Protein AF-A0A2E4QV30-F1 (afdb_monomer_lite)

Sequence (176 aa):
MRFKLFCLMAATTWQLAACATEPQTRIAPGEAEPDVATPAIVSEPSFDEVFNLVIETERHSVMIGNAMHGVSVNMMDDRLDDGAEIYRVDHALRSGVRDLIALRDALCIQRIEPDTTCHSIQIPAWVMSPPDVEGTSFAEYQARSEWLSEIMQPYISAGCDVGRNATGEEMFCAVE

Radius of gyration: 29.6 Å; chains: 1; bounding box: 90×53×68 Å

Secondary structure (DSSP, 8-state):
-------------------------------------PPP--PPPPHHHHHHHHHHHHHHHHHHHHHHHHHHHHHHHSTT-HHHHHHHHHHHHHHHHHHHHHHHHHHHHTTSSHHHHTSPP---HHHHSPP-TTT--HHHHHHHHHHHHHHHHHHHHHHHHHHHHHH--TTTT---

pLDDT: mean 81.1, std 18.64, range [38.5, 98.0]

Structure (mmCIF, N/CA/C/O backbone):
data_AF-A0A2E4QV30-F1
#
_entry.id   AF-A0A2E4QV30-F1
#
loop_
_atom_site.group_PDB
_atom_site.id
_atom_site.type_symbol
_atom_site.label_atom_id
_atom_site.label_alt_id
_atom_site.label_comp_id
_atom_site.label_asym_id
_atom_site.label_entity_id
_atom_site.label_seq_id
_atom_site.pdbx_PDB_ins_code
_atom_site.Cartn_x
_atom_site.Cartn_y
_atom_site.Cartn_z
_atom_site.occupancy
_atom_site.B_iso_or_equiv
_atom_site.auth_seq_id
_atom_site.auth_comp_id
_atom_site.auth_asym_id
_atom_site.auth_atom_id
_atom_site.pdbx_PDB_model_num
ATOM 1 N N . MET A 1 1 ? 66.116 -13.465 -28.413 1.00 38.69 1 MET A N 1
ATOM 2 C CA . MET A 1 1 ? 67.033 -12.712 -27.523 1.00 38.69 1 MET A CA 1
ATOM 3 C C . MET A 1 1 ? 66.285 -12.435 -26.219 1.00 38.69 1 MET A C 1
ATOM 5 O O . MET A 1 1 ? 65.235 -11.825 -26.285 1.00 38.69 1 MET A O 1
ATOM 9 N N . ARG A 1 2 ? 66.594 -13.204 -25.160 1.00 38.50 2 ARG A N 1
ATOM 10 C CA . ARG A 1 2 ? 67.230 -12.778 -23.881 1.00 38.50 2 ARG A CA 1
ATOM 11 C C . ARG A 1 2 ? 66.286 -11.956 -22.968 1.00 38.50 2 ARG A C 1
ATOM 13 O O . ARG A 1 2 ? 66.030 -10.807 -23.277 1.00 38.50 2 ARG A O 1
ATOM 20 N N . PHE A 1 3 ? 65.621 -12.605 -21.991 1.00 40.69 3 PHE A N 1
ATOM 21 C CA . PHE A 1 3 ? 65.970 -12.710 -20.539 1.00 40.69 3 PHE A CA 1
ATOM 22 C C . PHE A 1 3 ? 65.879 -11.346 -19.814 1.00 40.69 3 PHE A C 1
ATOM 24 O O . PHE A 1 3 ? 66.541 -10.416 -20.251 1.00 40.69 3 PHE A O 1
ATOM 31 N N . LYS A 1 4 ? 65.129 -11.121 -18.719 1.00 48.19 4 LYS A N 1
ATOM 32 C CA . LYS A 1 4 ? 65.060 -11.772 -17.380 1.00 48.19 4 LYS A CA 1
ATOM 33 C C . LYS A 1 4 ? 63.747 -11.301 -16.696 1.00 48.19 4 LYS A C 1
ATOM 35 O O . LYS A 1 4 ? 63.378 -10.154 -16.902 1.00 48.19 4 LYS A O 1
ATOM 40 N N . LEU A 1 5 ? 62.914 -12.099 -16.020 1.00 47.25 5 LEU A N 1
ATOM 41 C CA . LEU A 1 5 ? 63.049 -12.777 -14.715 1.00 47.25 5 LEU A CA 1
ATOM 42 C C . LEU A 1 5 ? 63.613 -11.903 -13.573 1.00 47.25 5 LEU A C 1
ATOM 44 O O . LEU A 1 5 ? 64.826 -11.769 -13.455 1.00 47.25 5 LEU A O 1
ATOM 48 N N . PHE A 1 6 ? 62.742 -11.405 -12.690 1.00 50.50 6 PHE A N 1
ATOM 49 C CA . PHE A 1 6 ? 63.077 -11.175 -11.280 1.00 50.50 6 PHE A CA 1
ATOM 50 C C . PHE A 1 6 ? 61.864 -11.484 -10.393 1.00 50.50 6 PHE A C 1
ATOM 52 O O . PHE A 1 6 ? 60.868 -10.766 -10.393 1.00 50.50 6 PHE A O 1
ATOM 59 N N . CYS A 1 7 ? 61.980 -12.591 -9.658 1.00 45.56 7 CYS A N 1
ATOM 60 C CA . CYS A 1 7 ? 61.249 -12.857 -8.428 1.00 45.56 7 CYS A CA 1
ATOM 61 C C . CYS A 1 7 ? 61.617 -11.813 -7.373 1.00 45.56 7 CYS A C 1
ATOM 63 O O . CYS A 1 7 ? 62.804 -11.569 -7.164 1.00 45.56 7 CYS A O 1
ATOM 65 N N . LEU A 1 8 ? 60.640 -11.352 -6.597 1.00 50.75 8 LEU A N 1
ATOM 66 C CA . LEU A 1 8 ? 60.851 -11.154 -5.167 1.00 50.75 8 LEU A CA 1
ATOM 67 C C . LEU A 1 8 ? 59.547 -11.444 -4.422 1.00 50.75 8 LEU A C 1
ATOM 69 O O . LEU A 1 8 ? 58.554 -10.737 -4.560 1.00 50.75 8 LEU A O 1
ATOM 73 N N . MET A 1 9 ? 59.575 -12.545 -3.672 1.00 47.00 9 MET A N 1
ATOM 74 C CA . MET A 1 9 ? 58.618 -12.849 -2.619 1.00 47.00 9 MET A CA 1
ATOM 75 C C . MET A 1 9 ? 58.853 -11.893 -1.448 1.00 47.00 9 MET A C 1
ATOM 77 O O . MET A 1 9 ? 59.995 -11.704 -1.033 1.00 47.00 9 MET A O 1
ATOM 81 N N . ALA A 1 10 ? 57.777 -11.394 -0.852 1.00 54.53 10 ALA A N 1
ATOM 82 C CA . ALA A 1 10 ? 57.765 -11.006 0.550 1.00 54.53 10 ALA A CA 1
ATOM 83 C C . ALA A 1 10 ? 56.445 -11.492 1.151 1.00 54.53 10 ALA A C 1
ATOM 85 O O . ALA A 1 10 ? 55.373 -10.965 0.869 1.00 54.53 10 ALA A O 1
ATOM 86 N N . ALA A 1 11 ? 56.555 -12.578 1.911 1.00 53.94 11 ALA A N 1
ATOM 87 C CA . ALA A 1 11 ? 55.514 -13.106 2.765 1.00 53.94 11 ALA A CA 1
ATOM 88 C C . ALA A 1 11 ? 55.458 -12.280 4.055 1.00 53.94 11 ALA A C 1
ATOM 90 O O . ALA A 1 11 ? 56.488 -12.090 4.698 1.00 53.94 11 ALA A O 1
ATOM 91 N N . THR A 1 12 ? 54.262 -11.870 4.471 1.00 54.00 12 THR A N 1
ATOM 92 C CA . THR A 1 12 ? 54.006 -11.374 5.830 1.00 54.00 12 THR A CA 1
ATOM 93 C C . THR A 1 12 ? 52.648 -11.875 6.316 1.00 54.00 12 THR A C 1
ATOM 95 O O . THR A 1 12 ? 51.601 -11.268 6.126 1.00 54.00 12 THR A O 1
ATOM 98 N N . THR A 1 13 ? 52.716 -13.089 6.861 1.00 57.91 13 THR A N 1
ATOM 99 C CA . THR A 1 13 ? 52.066 -13.589 8.083 1.00 57.91 13 THR A CA 1
ATOM 100 C C . THR A 1 13 ? 50.795 -12.895 8.582 1.00 57.91 13 THR A C 1
ATOM 102 O O . THR A 1 13 ? 50.833 -11.806 9.151 1.00 57.91 13 THR A O 1
ATOM 105 N N . TRP A 1 14 ? 49.700 -13.651 8.506 1.00 49.31 14 TRP A N 1
ATOM 106 C CA . TRP A 1 14 ? 48.526 -13.543 9.365 1.00 49.31 14 TRP A CA 1
ATOM 107 C C . TRP A 1 14 ? 48.916 -13.690 10.842 1.00 49.31 14 TRP A C 1
ATOM 109 O O . TRP A 1 14 ? 49.584 -14.654 11.215 1.00 49.31 14 TRP A O 1
ATOM 119 N N . GLN A 1 15 ? 48.446 -12.779 11.689 1.00 56.59 15 GLN A N 1
ATOM 120 C CA . GLN A 1 15 ? 48.424 -12.956 13.140 1.00 56.59 15 GLN A CA 1
ATOM 121 C C . GLN A 1 15 ? 46.965 -12.958 13.593 1.00 56.59 15 GLN A C 1
ATOM 123 O O . GLN A 1 15 ? 46.380 -11.926 13.906 1.00 56.59 15 GLN A O 1
ATOM 128 N N . LEU A 1 16 ? 46.375 -14.155 13.592 1.00 57.19 16 LEU A N 1
ATOM 129 C CA . LEU A 1 16 ? 45.178 -14.458 14.367 1.00 57.19 16 LEU A CA 1
ATOM 130 C C . LEU A 1 16 ? 45.599 -14.512 15.838 1.00 57.19 16 LEU A C 1
ATOM 132 O O . LEU A 1 16 ? 46.215 -15.478 16.284 1.00 57.19 16 LEU A O 1
ATOM 136 N N . ALA A 1 17 ? 45.290 -13.457 16.586 1.00 52.62 17 ALA A N 1
ATOM 137 C CA . ALA A 1 17 ? 45.348 -13.471 18.039 1.00 52.62 17 ALA A CA 1
ATOM 138 C C . ALA A 1 17 ? 44.160 -14.289 18.577 1.00 52.62 17 ALA A C 1
ATOM 140 O O . ALA A 1 17 ? 43.120 -13.740 18.925 1.00 52.62 17 ALA A O 1
ATOM 141 N N . ALA A 1 18 ? 44.308 -15.614 18.611 1.00 45.88 18 ALA A N 1
ATOM 142 C CA . ALA A 1 18 ? 43.445 -16.505 19.377 1.00 45.88 18 ALA A CA 1
ATOM 143 C C . ALA A 1 18 ? 44.175 -16.890 20.672 1.00 45.88 18 ALA A C 1
ATOM 145 O O . ALA A 1 18 ? 44.959 -17.835 20.704 1.00 45.88 18 ALA A O 1
ATOM 146 N N . CYS A 1 19 ? 43.923 -16.130 21.736 1.00 47.03 19 CYS A N 1
ATOM 147 C CA . CYS A 1 19 ? 44.274 -16.487 23.106 1.00 47.03 19 CYS A CA 1
ATOM 148 C C . CYS A 1 19 ? 42.988 -16.517 23.927 1.00 47.03 19 CYS A C 1
ATOM 150 O O . CYS A 1 19 ? 42.465 -15.459 24.253 1.00 47.03 19 CYS A O 1
ATOM 152 N N . ALA A 1 20 ? 42.506 -17.719 24.240 1.00 47.53 20 ALA A N 1
ATOM 153 C CA . ALA A 1 20 ? 41.929 -18.079 25.537 1.00 47.53 20 ALA A CA 1
ATOM 154 C C . ALA A 1 20 ? 41.465 -19.542 25.472 1.00 47.53 20 ALA A C 1
ATOM 156 O O . ALA A 1 20 ? 40.315 -19.839 25.163 1.00 47.53 20 ALA A O 1
ATOM 157 N N . THR A 1 21 ? 42.384 -20.468 25.744 1.00 47.91 21 THR A N 1
ATOM 158 C CA . THR A 1 21 ? 42.026 -21.840 26.115 1.00 47.91 21 THR A CA 1
ATOM 159 C C . THR A 1 21 ? 42.021 -21.888 27.636 1.00 47.91 21 THR A C 1
ATOM 161 O O . THR A 1 21 ? 43.073 -22.005 28.262 1.00 47.91 21 THR A O 1
ATOM 164 N N . GLU A 1 22 ? 40.846 -21.724 28.234 1.00 55.88 22 GLU A N 1
ATOM 165 C CA . GLU A 1 22 ? 40.645 -21.912 29.671 1.00 55.88 22 GLU A CA 1
ATOM 166 C C . GLU A 1 22 ? 40.478 -23.417 29.968 1.00 55.88 22 GLU A C 1
ATOM 168 O O . GLU A 1 22 ? 39.867 -24.135 29.166 1.00 55.88 22 GLU A O 1
ATOM 173 N N . PRO A 1 23 ? 41.054 -23.953 31.061 1.00 50.81 23 PRO A N 1
ATOM 174 C CA . PRO A 1 23 ? 41.076 -25.387 31.297 1.00 50.81 23 PRO A CA 1
ATOM 175 C C . PRO A 1 23 ? 39.711 -25.886 31.773 1.00 50.81 23 PRO A C 1
ATOM 177 O O . PRO A 1 23 ? 39.158 -25.405 32.762 1.00 50.81 23 PRO A O 1
ATOM 180 N N . GLN A 1 24 ? 39.198 -26.908 31.083 1.00 46.41 24 GLN A N 1
ATOM 181 C CA . GLN A 1 24 ? 37.992 -27.626 31.477 1.00 46.41 24 GLN A CA 1
ATOM 182 C C . GLN A 1 24 ? 38.149 -28.201 32.886 1.00 46.41 24 GLN A C 1
ATOM 184 O O . GLN A 1 24 ? 38.933 -29.122 33.132 1.00 46.41 24 GLN A O 1
ATOM 189 N N . THR A 1 25 ? 37.355 -27.669 33.810 1.00 49.78 25 THR A N 1
ATOM 190 C CA . THR A 1 25 ? 37.145 -28.292 35.110 1.00 49.78 25 THR A CA 1
ATOM 191 C C . THR A 1 25 ? 36.281 -29.531 34.897 1.00 49.78 25 THR A C 1
ATOM 193 O O . THR A 1 25 ? 35.163 -29.465 34.393 1.00 49.78 25 THR A O 1
ATOM 196 N N . ARG A 1 26 ? 36.851 -30.681 35.245 1.00 42.38 26 ARG A N 1
ATOM 197 C CA . ARG A 1 26 ? 36.243 -32.012 35.236 1.00 42.38 26 ARG A CA 1
ATOM 198 C C . ARG A 1 26 ? 34.945 -32.010 36.059 1.00 42.38 26 ARG A C 1
ATOM 200 O O . ARG A 1 26 ? 35.005 -31.939 37.283 1.00 42.38 26 ARG A O 1
ATOM 207 N N . ILE A 1 27 ? 33.792 -32.112 35.398 1.00 50.50 27 ILE A N 1
ATOM 208 C CA . ILE A 1 27 ? 32.493 -32.336 36.050 1.00 50.50 27 ILE A CA 1
ATOM 209 C C . ILE A 1 27 ? 32.478 -33.774 36.588 1.00 50.50 27 ILE A C 1
ATOM 211 O O . ILE A 1 27 ? 32.610 -34.733 35.827 1.00 50.50 27 ILE A O 1
ATOM 215 N N . ALA A 1 28 ? 32.368 -33.923 37.908 1.00 47.88 28 AL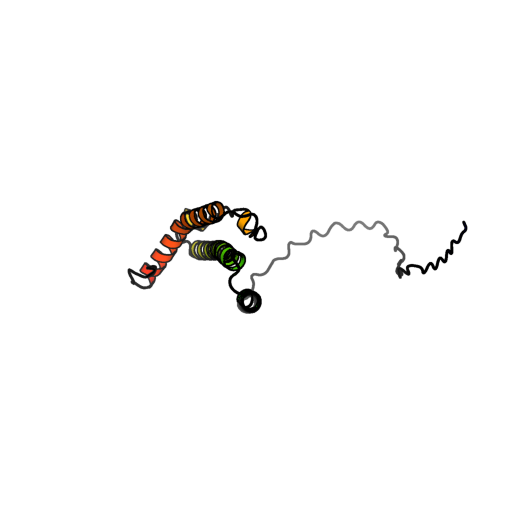A A N 1
ATOM 216 C CA . ALA A 1 28 ? 31.991 -35.187 38.534 1.00 47.88 28 ALA A CA 1
ATOM 217 C C . ALA A 1 28 ? 30.485 -35.433 38.308 1.00 47.88 28 ALA A C 1
ATOM 219 O O . ALA A 1 28 ? 29.724 -34.464 38.301 1.00 47.88 28 ALA A O 1
ATOM 220 N N . PRO A 1 29 ? 30.033 -36.688 38.131 1.00 49.38 29 PRO A N 1
ATOM 221 C CA . PRO A 1 29 ? 28.629 -36.991 37.896 1.00 49.38 29 PRO A CA 1
ATOM 222 C C . PRO A 1 29 ? 27.855 -36.822 39.206 1.00 49.38 29 PRO A C 1
ATOM 224 O O . PRO A 1 29 ? 27.830 -37.709 40.055 1.00 49.38 29 PRO A O 1
ATOM 227 N N . GLY A 1 30 ? 27.277 -35.639 39.380 1.00 47.25 30 GLY A N 1
ATOM 228 C CA . GLY A 1 30 ? 26.194 -35.374 40.311 1.00 47.25 30 GLY A CA 1
ATOM 229 C C . GLY A 1 30 ? 24.942 -35.137 39.486 1.00 47.25 30 GLY A C 1
ATOM 230 O O . GLY A 1 30 ? 24.851 -34.145 38.770 1.00 47.25 30 GLY A O 1
ATOM 231 N N . GLU A 1 31 ? 24.033 -36.096 39.542 1.00 57.22 31 GLU A N 1
ATOM 232 C CA . GLU A 1 31 ? 22.688 -36.061 38.981 1.00 57.22 31 GLU A CA 1
ATOM 233 C C . GLU A 1 31 ? 21.963 -34.796 39.471 1.00 57.22 31 GLU A C 1
ATOM 235 O O . GLU A 1 31 ? 21.571 -34.700 40.632 1.00 57.22 31 GLU A O 1
ATOM 240 N N . ALA A 1 32 ? 21.841 -33.798 38.600 1.00 55.03 32 ALA A N 1
ATOM 241 C CA . ALA A 1 32 ? 20.873 -32.725 38.747 1.00 55.03 32 ALA A CA 1
ATOM 242 C C . ALA A 1 32 ? 19.874 -32.903 37.605 1.00 55.03 32 ALA A C 1
ATOM 244 O O . ALA A 1 32 ? 20.227 -32.763 36.431 1.00 55.03 32 ALA A O 1
ATOM 245 N N . GLU A 1 33 ? 18.656 -33.301 37.969 1.00 58.19 33 GLU A N 1
ATOM 246 C CA . GLU A 1 33 ? 17.486 -33.282 37.096 1.00 58.19 33 GLU A CA 1
ATOM 247 C C . GLU A 1 33 ? 17.415 -31.946 36.339 1.00 58.19 33 GLU A C 1
ATOM 249 O O . GLU A 1 33 ? 17.750 -30.903 36.911 1.00 58.19 33 GLU A O 1
ATOM 254 N N . PRO A 1 34 ? 16.984 -31.945 35.066 1.00 52.06 34 PRO A N 1
ATOM 255 C CA . PRO A 1 34 ? 16.711 -30.703 34.370 1.00 52.06 34 PRO A CA 1
ATOM 256 C C . PRO A 1 34 ? 15.577 -29.999 35.114 1.00 52.06 34 PRO A C 1
ATOM 258 O O . PRO A 1 34 ? 14.432 -30.444 35.068 1.00 52.06 34 PRO A O 1
ATOM 261 N N . ASP A 1 35 ? 15.911 -28.912 35.811 1.00 57.44 35 ASP A N 1
ATOM 262 C CA . ASP A 1 35 ? 14.926 -27.964 36.307 1.00 57.44 35 ASP A CA 1
ATOM 263 C C . ASP A 1 35 ? 14.115 -27.513 35.092 1.00 57.44 35 ASP A C 1
ATOM 265 O O . ASP A 1 35 ? 14.627 -26.865 34.171 1.00 57.44 35 ASP A O 1
ATOM 269 N N . VAL A 1 36 ? 12.874 -27.992 35.025 1.00 59.34 36 VAL A N 1
ATOM 270 C CA . VAL A 1 36 ? 11.916 -27.614 33.999 1.00 59.34 36 VAL A CA 1
ATOM 271 C C . VAL A 1 36 ? 11.687 -26.130 34.213 1.00 59.34 36 VAL A C 1
ATOM 273 O O . VAL A 1 36 ? 10.914 -25.740 35.085 1.00 59.34 36 VAL A O 1
ATOM 276 N N . ALA A 1 37 ? 12.401 -25.313 33.435 1.00 62.31 37 ALA A N 1
ATOM 277 C CA . ALA A 1 37 ? 12.229 -23.874 33.407 1.00 62.31 37 ALA A CA 1
ATOM 278 C C . ALA A 1 37 ? 10.728 -23.594 33.317 1.00 62.31 37 ALA A C 1
ATOM 280 O O . ALA A 1 37 ? 10.077 -23.900 32.314 1.00 62.31 37 ALA A O 1
ATOM 281 N N . THR A 1 38 ? 10.174 -23.083 34.416 1.00 60.03 38 THR A N 1
ATOM 282 C CA . THR A 1 38 ? 8.781 -22.653 34.470 1.00 60.03 38 THR A CA 1
ATOM 283 C C . THR A 1 38 ? 8.598 -21.676 33.310 1.00 60.03 38 THR A C 1
ATOM 285 O O . THR A 1 38 ? 9.424 -20.765 33.190 1.00 60.03 38 THR A O 1
ATOM 288 N N . PRO A 1 39 ? 7.606 -21.861 32.416 1.00 58.25 39 PRO A N 1
ATOM 289 C CA . PRO A 1 39 ? 7.402 -20.926 31.321 1.00 58.25 39 PRO A CA 1
ATOM 290 C C . PRO A 1 39 ? 7.281 -19.533 31.929 1.00 58.25 39 PRO A C 1
ATOM 292 O O . PRO A 1 39 ? 6.452 -19.317 32.816 1.00 58.25 39 PRO A O 1
ATOM 295 N N . ALA A 1 40 ? 8.171 -18.626 31.518 1.00 63.19 40 ALA A N 1
ATOM 296 C CA . ALA A 1 40 ? 8.151 -17.256 31.992 1.00 63.19 40 ALA A CA 1
ATOM 297 C C . ALA A 1 40 ? 6.736 -16.721 31.768 1.00 63.19 40 ALA A C 1
ATOM 299 O O . ALA A 1 40 ? 6.249 -16.694 30.636 1.00 63.19 40 ALA A O 1
ATOM 300 N N . ILE A 1 41 ? 6.060 -16.364 32.858 1.00 60.69 41 ILE A N 1
ATOM 301 C CA . ILE A 1 41 ? 4.787 -15.662 32.783 1.00 60.69 41 ILE A CA 1
ATOM 302 C C . ILE A 1 41 ? 5.131 -14.318 32.147 1.00 60.69 41 ILE A C 1
ATOM 304 O O . ILE A 1 41 ? 5.705 -13.450 32.803 1.00 60.69 41 ILE A O 1
ATOM 308 N N . VAL A 1 42 ? 4.863 -14.178 30.850 1.00 71.44 42 VAL A N 1
ATOM 309 C CA . VAL A 1 42 ? 4.964 -12.891 30.166 1.00 71.44 42 VAL A CA 1
ATOM 310 C C . VAL A 1 42 ? 3.833 -12.043 30.735 1.00 71.44 42 VAL A C 1
ATOM 312 O O . VAL A 1 42 ? 2.664 -12.301 30.458 1.00 71.44 42 VAL A O 1
ATOM 315 N N . SER A 1 43 ? 4.172 -11.104 31.616 1.00 80.38 43 SER A N 1
ATOM 316 C CA . SER A 1 43 ? 3.220 -10.122 32.128 1.00 80.38 43 SER A CA 1
ATOM 317 C C . SER A 1 43 ? 2.671 -9.299 30.966 1.00 80.38 43 SER A C 1
ATOM 319 O O . SER A 1 43 ? 3.429 -8.928 30.068 1.00 80.38 43 SER A O 1
ATOM 321 N N . GLU A 1 44 ? 1.368 -9.007 30.984 1.00 85.75 44 GLU A N 1
ATOM 322 C CA . GLU A 1 44 ? 0.793 -8.062 30.026 1.00 85.75 44 GLU A CA 1
ATOM 323 C C . GLU A 1 44 ? 1.517 -6.710 30.136 1.00 85.75 44 GLU A C 1
ATOM 325 O O . GLU A 1 44 ? 1.812 -6.271 31.255 1.00 85.75 44 GLU A O 1
ATOM 330 N N . PRO A 1 45 ? 1.837 -6.062 29.002 1.00 87.69 45 PRO A N 1
ATOM 331 C CA . PRO A 1 45 ? 2.543 -4.793 29.019 1.00 87.69 45 PRO A CA 1
ATOM 332 C C . PRO A 1 45 ? 1.665 -3.707 29.644 1.00 87.69 45 PRO A C 1
ATOM 334 O O . PRO A 1 45 ? 0.457 -3.634 29.409 1.00 87.69 45 PRO A O 1
ATOM 337 N N . SER A 1 46 ? 2.284 -2.833 30.428 1.00 93.00 46 SER A N 1
ATOM 338 C CA . SER A 1 46 ? 1.632 -1.644 30.966 1.00 93.00 46 SER A CA 1
ATOM 339 C C . SER A 1 46 ? 1.299 -0.636 29.862 1.00 93.00 46 SER A C 1
ATOM 341 O O . SER A 1 46 ? 1.895 -0.630 28.783 1.00 93.00 46 SER A O 1
ATOM 343 N N . PHE A 1 47 ? 0.357 0.268 30.148 1.00 92.81 47 PHE A N 1
ATOM 344 C CA . PHE A 1 47 ? 0.006 1.354 29.228 1.00 92.81 47 PHE A CA 1
ATOM 345 C C . PHE A 1 47 ? 1.229 2.196 28.837 1.00 92.81 47 PHE A C 1
ATOM 347 O O . PHE A 1 47 ? 1.415 2.476 27.656 1.00 92.81 47 PHE A O 1
ATOM 354 N N . ASP A 1 48 ? 2.082 2.546 29.804 1.00 94.00 48 ASP A N 1
ATOM 355 C CA . ASP A 1 48 ? 3.275 3.361 29.557 1.00 94.00 48 ASP A CA 1
ATOM 356 C C . ASP A 1 48 ? 4.271 2.643 28.632 1.00 94.00 48 ASP A C 1
ATOM 358 O O . ASP A 1 48 ? 4.871 3.271 27.760 1.00 94.00 48 ASP A O 1
ATOM 362 N N . GLU A 1 49 ? 4.425 1.321 28.765 1.00 93.44 49 GLU A N 1
ATOM 363 C CA . GLU A 1 49 ? 5.267 0.519 27.867 1.00 93.44 49 GLU A CA 1
ATOM 364 C C . GLU A 1 49 ? 4.720 0.505 26.437 1.00 93.44 49 GLU A C 1
ATOM 366 O O . GLU A 1 49 ? 5.479 0.720 25.490 1.00 93.44 49 GLU A O 1
ATOM 371 N N . VAL A 1 50 ? 3.406 0.314 26.270 1.00 93.31 50 VAL A N 1
ATOM 372 C CA . VAL A 1 50 ? 2.756 0.357 24.950 1.00 93.31 50 VAL A CA 1
ATOM 373 C C . VAL A 1 50 ? 2.872 1.752 24.332 1.00 93.31 50 VAL A C 1
ATOM 375 O O . VAL A 1 50 ? 3.253 1.876 23.170 1.00 93.31 50 VAL A O 1
ATOM 378 N N . PHE A 1 51 ? 2.595 2.805 25.101 1.00 92.94 51 PHE A N 1
ATOM 379 C CA . PHE A 1 51 ? 2.662 4.192 24.640 1.00 92.94 51 PHE A CA 1
ATOM 380 C C . PHE A 1 51 ? 4.074 4.574 24.178 1.00 92.94 51 PHE A C 1
ATOM 382 O O . PHE A 1 51 ? 4.246 5.120 23.087 1.00 92.94 51 PHE A O 1
ATOM 389 N N . ASN A 1 52 ? 5.098 4.223 24.961 1.00 94.12 52 ASN A N 1
ATOM 390 C CA . ASN A 1 52 ? 6.490 4.464 24.585 1.00 94.12 52 ASN A CA 1
ATOM 391 C C . ASN A 1 52 ? 6.880 3.693 23.316 1.00 94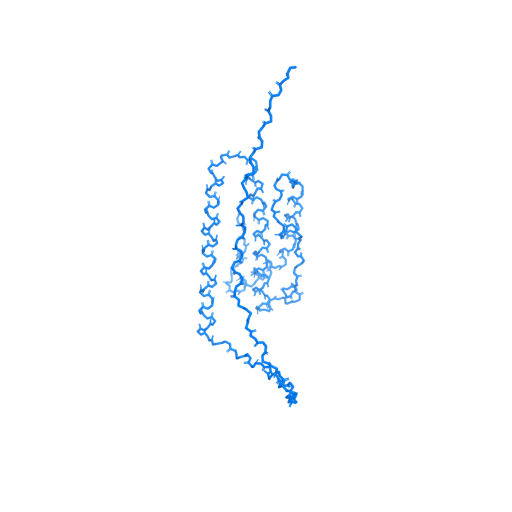.12 52 AS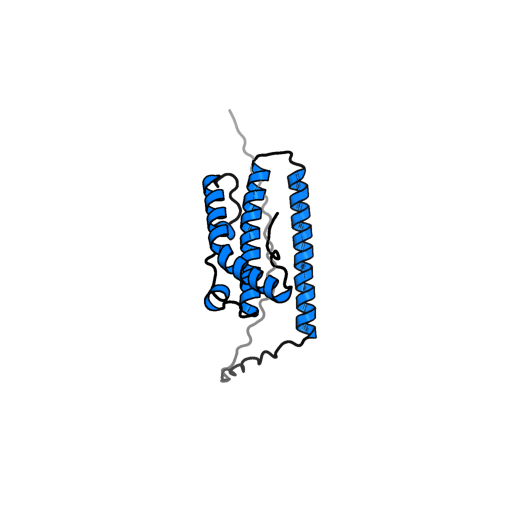N A C 1
ATOM 393 O O . ASN A 1 52 ? 7.551 4.245 22.445 1.00 94.12 52 ASN A O 1
ATOM 397 N N . LEU A 1 53 ? 6.439 2.438 23.176 1.00 94.00 53 LEU A N 1
ATOM 398 C CA . LEU A 1 53 ? 6.712 1.638 21.982 1.00 94.00 53 LEU A CA 1
ATOM 399 C C . LEU A 1 53 ? 6.046 2.217 20.725 1.00 94.00 53 LEU A C 1
ATOM 401 O O . LEU A 1 53 ? 6.662 2.207 19.656 1.00 94.00 53 LEU A O 1
ATOM 405 N N . VAL A 1 54 ? 4.822 2.743 20.839 1.00 92.94 54 VAL A N 1
ATOM 406 C CA . VAL A 1 54 ? 4.141 3.434 19.731 1.00 92.94 54 VAL A CA 1
ATOM 407 C C . VAL A 1 54 ? 4.965 4.635 19.274 1.00 92.94 54 VAL A C 1
ATOM 409 O O . VAL A 1 54 ? 5.294 4.714 18.094 1.00 92.94 54 VAL A O 1
ATOM 412 N N . ILE A 1 55 ? 5.397 5.501 20.197 1.00 92.06 55 ILE A N 1
ATOM 413 C CA . ILE A 1 55 ? 6.230 6.672 19.869 1.00 92.06 55 ILE A CA 1
ATOM 414 C C . ILE A 1 55 ? 7.532 6.255 19.178 1.00 92.06 55 ILE A C 1
ATOM 416 O O . ILE A 1 55 ? 7.920 6.826 18.157 1.00 92.06 55 ILE A O 1
ATOM 420 N N . GLU A 1 56 ? 8.224 5.253 19.722 1.00 93.12 56 GLU A N 1
ATOM 421 C CA . GLU A 1 56 ? 9.474 4.751 19.146 1.00 93.12 56 GLU A CA 1
ATOM 422 C C . GLU A 1 56 ? 9.264 4.194 17.730 1.00 93.12 56 GLU A C 1
ATOM 424 O O . GLU A 1 56 ? 10.084 4.421 16.836 1.00 93.12 56 GLU A O 1
ATOM 429 N N . THR A 1 57 ? 8.135 3.525 17.493 1.00 91.88 57 THR A N 1
ATOM 430 C CA . THR A 1 57 ? 7.780 2.983 16.177 1.00 91.88 57 THR A CA 1
ATOM 431 C C . THR A 1 57 ? 7.410 4.092 15.190 1.00 91.88 57 THR A C 1
ATOM 433 O O . THR A 1 57 ? 7.878 4.078 14.050 1.00 91.88 57 THR A O 1
ATOM 436 N N . GLU A 1 58 ? 6.650 5.100 15.619 1.00 91.75 58 GLU A N 1
ATOM 437 C CA . GLU A 1 58 ? 6.325 6.279 14.807 1.00 91.75 58 GLU A CA 1
ATOM 438 C C . GLU A 1 58 ? 7.576 7.088 14.443 1.00 91.75 58 GLU A C 1
ATOM 440 O O . GLU A 1 58 ? 7.689 7.609 13.334 1.00 91.75 58 GLU A O 1
ATOM 445 N N . ARG A 1 59 ? 8.593 7.129 15.309 1.00 93.75 59 ARG A N 1
ATOM 446 C CA . ARG A 1 59 ? 9.870 7.768 14.964 1.00 93.75 59 ARG A CA 1
ATOM 447 C C . ARG A 1 59 ? 10.538 7.108 13.753 1.00 93.75 59 ARG A C 1
ATOM 449 O O . ARG A 1 59 ? 11.164 7.801 12.947 1.00 93.75 59 ARG A O 1
ATOM 456 N N . HIS A 1 60 ? 10.407 5.788 13.591 1.00 93.31 60 HIS A N 1
ATOM 457 C CA . HIS A 1 60 ? 10.919 5.097 12.405 1.00 93.31 60 HIS A CA 1
ATOM 458 C C . HIS A 1 60 ? 10.191 5.518 11.126 1.00 93.31 60 HIS A C 1
ATOM 460 O O . HIS A 1 60 ? 10.856 5.679 10.103 1.00 93.31 60 HIS A O 1
ATOM 466 N N . SER A 1 61 ? 8.876 5.765 11.166 1.00 88.94 61 SER A N 1
ATOM 467 C CA . SER A 1 61 ? 8.130 6.204 9.977 1.00 88.94 61 SER A CA 1
ATOM 468 C C . SER A 1 61 ? 8.602 7.578 9.487 1.00 88.94 61 SER A C 1
ATOM 470 O O . SER A 1 61 ? 8.795 7.761 8.287 1.00 88.94 61 SER A O 1
ATOM 472 N N . VAL A 1 62 ? 8.918 8.501 10.405 1.00 92.12 62 VAL A N 1
ATOM 473 C CA . VAL A 1 62 ? 9.512 9.810 10.075 1.00 92.12 62 VAL A CA 1
ATOM 474 C C . VAL A 1 62 ? 10.893 9.653 9.433 1.00 92.12 62 VAL A C 1
ATOM 476 O O . VAL A 1 62 ? 11.182 10.284 8.416 1.00 92.12 62 VAL A O 1
ATOM 479 N N . MET A 1 63 ? 11.757 8.801 9.994 1.00 94.56 63 MET A N 1
ATOM 480 C CA . MET A 1 63 ? 13.094 8.563 9.436 1.00 94.56 63 MET A CA 1
ATOM 481 C C . MET A 1 63 ? 13.033 7.926 8.044 1.00 94.56 63 MET A C 1
ATOM 483 O O . MET A 1 63 ? 13.746 8.365 7.141 1.00 94.56 63 MET A O 1
ATOM 487 N N . ILE A 1 64 ? 12.159 6.937 7.854 1.00 91.94 64 ILE A N 1
ATOM 488 C CA . ILE A 1 64 ? 11.919 6.307 6.552 1.00 91.94 64 ILE A CA 1
ATOM 489 C C . ILE A 1 64 ? 11.355 7.335 5.566 1.00 91.94 64 ILE A C 1
ATOM 491 O O . ILE A 1 64 ? 11.845 7.419 4.445 1.00 91.94 64 ILE A O 1
ATOM 495 N N . GLY A 1 65 ? 10.392 8.164 5.979 1.00 89.25 65 GLY A N 1
ATOM 496 C CA . GLY A 1 65 ? 9.827 9.230 5.149 1.00 89.25 65 GLY A CA 1
ATOM 497 C C . GLY A 1 65 ? 10.884 10.229 4.673 1.00 89.25 65 GLY A C 1
ATOM 498 O O . GLY A 1 65 ? 10.954 10.531 3.484 1.00 89.25 65 GLY A O 1
ATOM 499 N N . ASN A 1 66 ? 11.773 10.670 5.567 1.00 92.25 66 ASN A N 1
ATOM 500 C CA . ASN A 1 66 ? 12.894 11.545 5.211 1.00 92.25 66 ASN A CA 1
ATOM 501 C C . ASN A 1 66 ? 13.889 10.862 4.260 1.00 92.25 66 ASN A C 1
ATOM 503 O O . ASN A 1 66 ? 14.367 11.494 3.319 1.00 92.25 66 ASN A O 1
ATOM 507 N N . ALA A 1 67 ? 14.188 9.577 4.475 1.00 92.50 67 ALA A N 1
ATOM 508 C CA . ALA A 1 67 ? 15.051 8.810 3.580 1.00 92.50 67 ALA A CA 1
ATOM 509 C C . ALA A 1 67 ? 14.431 8.674 2.178 1.00 92.50 67 ALA A C 1
ATOM 511 O O . ALA A 1 67 ? 15.106 8.931 1.183 1.00 92.50 67 ALA A O 1
ATOM 512 N N . MET A 1 68 ? 13.136 8.356 2.096 1.00 86.19 68 MET A N 1
ATOM 513 C CA . MET A 1 68 ? 12.386 8.295 0.838 1.00 86.19 68 MET A CA 1
ATOM 514 C C . MET A 1 68 ? 12.349 9.654 0.133 1.00 86.19 68 MET A C 1
ATOM 516 O O . MET A 1 68 ? 12.546 9.720 -1.079 1.00 86.19 68 MET A O 1
ATOM 520 N N . HIS A 1 69 ? 12.161 10.746 0.879 1.00 85.06 69 HIS A N 1
ATOM 521 C CA . HIS A 1 69 ? 12.230 12.095 0.323 1.00 85.06 69 HIS A CA 1
ATOM 522 C C . HIS A 1 69 ? 13.618 12.397 -0.259 1.00 85.06 69 HIS A C 1
ATOM 524 O O . HIS A 1 69 ? 13.712 12.884 -1.383 1.00 85.06 69 HIS A O 1
ATOM 530 N N . GLY A 1 70 ? 14.693 12.045 0.454 1.00 86.50 70 GLY A N 1
ATOM 531 C CA . GLY A 1 70 ? 16.064 12.190 -0.040 1.00 86.50 70 GLY A CA 1
ATOM 532 C C . GLY A 1 70 ? 16.317 11.423 -1.343 1.00 86.50 70 GLY A C 1
ATOM 533 O O . GLY A 1 70 ? 16.910 11.974 -2.269 1.00 86.50 70 GLY A O 1
ATOM 534 N N . VAL A 1 71 ? 15.810 10.190 -1.450 1.00 83.75 71 VAL A N 1
ATOM 535 C CA . VAL A 1 71 ? 15.868 9.400 -2.694 1.00 83.75 71 VAL A CA 1
ATOM 536 C C . VAL A 1 71 ? 15.083 10.089 -3.813 1.00 83.75 71 VAL A C 1
ATOM 538 O O . VAL A 1 71 ? 15.612 10.264 -4.906 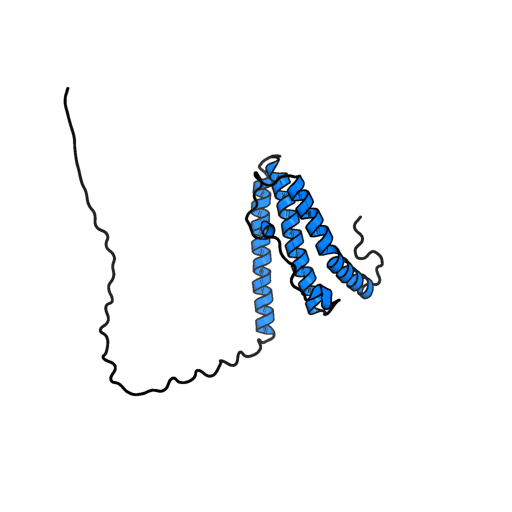1.00 83.75 71 VAL A O 1
ATOM 541 N N . SER A 1 72 ? 13.856 10.543 -3.540 1.00 77.88 72 SER A N 1
ATOM 542 C CA . SER A 1 72 ? 13.014 11.212 -4.538 1.00 77.88 72 SER A CA 1
ATOM 543 C C . SER A 1 72 ? 13.639 12.499 -5.073 1.00 77.88 72 SER A C 1
ATOM 545 O O . SER A 1 72 ? 13.582 12.732 -6.276 1.00 77.88 72 SER A O 1
ATOM 547 N N . VAL A 1 73 ? 14.233 13.337 -4.217 1.00 78.56 73 VAL A N 1
ATOM 548 C CA . VAL A 1 73 ? 14.900 14.579 -4.650 1.00 78.56 73 VAL A CA 1
ATOM 549 C C . VAL A 1 73 ? 16.059 14.264 -5.594 1.00 78.56 73 VAL A C 1
ATOM 551 O O . VAL A 1 73 ? 16.201 14.928 -6.616 1.00 78.56 73 VAL A O 1
ATOM 554 N N . ASN A 1 74 ? 16.837 13.219 -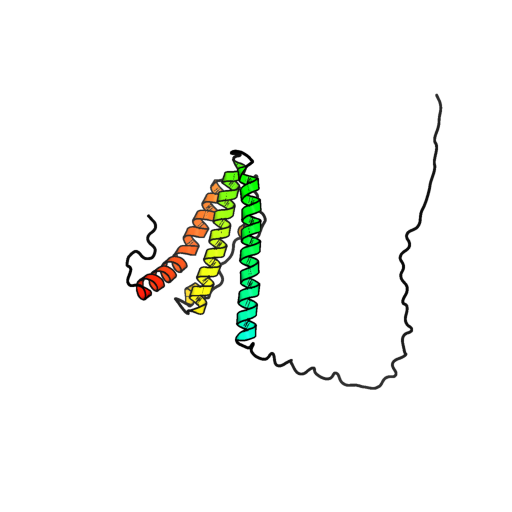5.299 1.00 75.69 74 ASN A N 1
ATOM 555 C CA . ASN A 1 74 ? 17.922 12.776 -6.171 1.00 75.69 74 ASN A CA 1
ATOM 556 C C . ASN A 1 74 ? 17.406 12.272 -7.531 1.00 75.69 74 ASN A C 1
ATOM 558 O O . ASN A 1 74 ? 18.012 12.553 -8.556 1.00 75.69 74 ASN A O 1
ATOM 562 N N . MET A 1 75 ? 16.268 11.571 -7.556 1.00 70.00 75 MET A N 1
ATOM 563 C CA . MET A 1 75 ? 15.657 11.084 -8.802 1.00 70.00 75 MET A CA 1
ATOM 564 C C . MET A 1 75 ? 15.028 12.192 -9.660 1.00 70.00 75 MET A C 1
ATOM 566 O O . MET A 1 75 ? 14.865 12.006 -10.858 1.00 70.00 75 MET A O 1
ATOM 570 N N . MET A 1 76 ? 14.656 13.334 -9.071 1.00 63.94 76 MET A N 1
ATOM 571 C CA . MET A 1 76 ? 14.081 14.471 -9.804 1.00 63.94 76 MET A CA 1
ATOM 572 C C . MET A 1 76 ? 15.137 15.361 -10.483 1.00 63.94 76 MET A C 1
ATOM 574 O O . MET A 1 76 ? 14.783 16.122 -11.385 1.00 63.94 76 MET A O 1
ATOM 578 N N . ASP A 1 77 ? 16.402 15.290 -10.054 1.00 64.50 77 ASP A N 1
ATOM 579 C CA . ASP A 1 77 ? 17.521 16.027 -10.668 1.00 64.50 77 ASP A CA 1
ATOM 580 C C . ASP A 1 77 ? 17.940 15.395 -12.015 1.00 64.50 77 ASP A C 1
ATOM 582 O O . ASP A 1 77 ? 18.295 16.095 -12.969 1.00 64.50 77 ASP A O 1
ATOM 586 N N . ASP A 1 78 ? 17.759 14.076 -12.152 1.00 57.03 78 ASP A N 1
ATOM 587 C CA . ASP A 1 78 ? 17.891 13.349 -13.417 1.00 57.03 78 ASP A CA 1
ATOM 588 C C . ASP A 1 78 ? 16.646 13.575 -14.295 1.00 57.03 78 ASP A C 1
ATOM 590 O O . ASP A 1 78 ? 15.629 12.884 -14.235 1.00 57.03 78 ASP A O 1
ATOM 594 N N . ARG A 1 79 ? 16.710 14.631 -15.108 1.00 50.31 79 ARG A N 1
ATOM 595 C CA . ARG A 1 79 ? 15.631 15.093 -15.993 1.00 50.31 79 ARG A CA 1
ATOM 596 C C . ARG A 1 79 ? 15.105 13.976 -16.913 1.00 50.31 79 ARG A C 1
ATOM 598 O O . ARG A 1 79 ? 15.757 13.646 -17.896 1.00 50.31 79 ARG A O 1
ATOM 605 N N . LEU A 1 80 ? 13.856 13.564 -16.677 1.00 55.81 80 LEU A N 1
ATOM 606 C CA . LEU A 1 80 ? 12.929 12.953 -17.649 1.00 55.81 80 LEU A CA 1
ATOM 607 C C . LEU A 1 80 ? 13.472 11.726 -18.405 1.00 55.81 80 LEU A C 1
ATOM 609 O O . LEU A 1 80 ? 13.304 11.634 -19.620 1.00 55.81 80 LEU A O 1
ATOM 613 N N . ASP A 1 81 ? 14.111 10.794 -17.702 1.00 67.44 81 ASP A N 1
ATOM 614 C CA . ASP A 1 81 ? 14.307 9.447 -18.242 1.00 67.44 81 ASP A CA 1
ATOM 615 C C . ASP A 1 81 ? 13.018 8.628 -18.045 1.00 67.44 81 ASP A C 1
ATOM 617 O O . ASP A 1 81 ? 12.368 8.726 -16.998 1.00 67.44 81 ASP A O 1
ATOM 621 N N . ASP A 1 82 ? 12.652 7.804 -19.028 1.00 66.69 82 ASP A N 1
ATOM 622 C CA . ASP A 1 82 ? 11.485 6.912 -18.975 1.00 66.69 82 ASP A CA 1
ATOM 623 C C . ASP A 1 82 ? 11.533 6.006 -17.721 1.00 66.69 82 ASP A C 1
ATOM 625 O O . ASP A 1 82 ? 10.499 5.643 -17.152 1.00 66.69 82 ASP A O 1
ATOM 629 N N . GLY A 1 83 ? 12.740 5.715 -17.217 1.00 71.50 83 GLY A N 1
ATOM 630 C CA . GLY A 1 83 ? 12.961 4.975 -15.972 1.00 71.50 83 GLY A CA 1
ATOM 631 C C . GLY A 1 83 ? 12.383 5.643 -14.716 1.00 71.50 83 GLY A C 1
ATOM 632 O O . GLY A 1 83 ? 11.934 4.940 -13.807 1.00 71.50 83 GLY A O 1
ATOM 633 N N . ALA A 1 84 ? 12.324 6.979 -14.657 1.00 76.94 84 ALA A N 1
ATOM 634 C CA . ALA A 1 84 ? 11.760 7.694 -13.511 1.00 76.94 84 ALA A CA 1
ATOM 635 C C . ALA A 1 84 ? 10.234 7.519 -13.426 1.00 76.94 84 ALA A C 1
ATOM 637 O O . ALA A 1 84 ? 9.696 7.296 -12.341 1.00 76.94 84 ALA A O 1
ATOM 638 N N . GLU A 1 85 ? 9.530 7.558 -14.561 1.00 82.25 85 GLU A N 1
ATOM 639 C CA . GLU A 1 85 ? 8.078 7.342 -14.602 1.00 82.25 85 GLU A CA 1
ATOM 640 C C . GLU A 1 85 ? 7.712 5.879 -14.320 1.00 82.25 85 GLU A C 1
ATOM 642 O O . GLU A 1 85 ? 6.798 5.608 -13.538 1.00 82.25 85 GLU A O 1
ATOM 647 N N . ILE A 1 86 ? 8.470 4.920 -14.861 1.00 83.81 86 ILE A N 1
ATOM 648 C CA . ILE A 1 86 ? 8.268 3.494 -14.563 1.00 83.81 86 ILE A CA 1
ATOM 649 C C . ILE A 1 86 ? 8.508 3.188 -13.081 1.00 83.81 86 ILE A C 1
ATOM 651 O O . ILE A 1 86 ? 7.713 2.479 -12.457 1.00 83.81 86 ILE A O 1
ATOM 655 N N . TYR A 1 87 ? 9.541 3.781 -12.478 1.00 84.81 87 TYR A N 1
ATOM 656 C CA . TYR A 1 87 ? 9.745 3.687 -11.036 1.00 84.81 87 TYR A CA 1
ATOM 657 C C . TYR A 1 87 ? 8.553 4.248 -10.250 1.00 84.81 87 TYR A C 1
ATOM 659 O O . TYR A 1 87 ? 8.116 3.623 -9.284 1.00 84.81 87 TYR A O 1
ATOM 667 N N . ARG A 1 88 ? 7.993 5.398 -10.653 1.00 86.00 88 ARG A N 1
ATOM 668 C CA . ARG A 1 88 ? 6.821 5.990 -9.986 1.00 86.00 88 ARG A CA 1
ATOM 669 C C . ARG A 1 88 ? 5.609 5.062 -10.033 1.00 86.00 88 ARG A C 1
ATOM 671 O O . ARG A 1 88 ? 4.927 4.931 -9.017 1.00 86.00 88 ARG A O 1
ATOM 678 N N . VAL A 1 89 ? 5.364 4.401 -11.166 1.00 91.50 89 VAL A N 1
ATOM 679 C CA . VAL A 1 89 ? 4.288 3.406 -11.311 1.00 91.50 89 VAL A CA 1
ATOM 680 C C . VAL A 1 89 ? 4.518 2.216 -10.380 1.00 91.50 89 VAL A C 1
ATOM 682 O O . VAL A 1 89 ? 3.636 1.868 -9.595 1.00 91.50 89 VAL A O 1
ATOM 685 N N . ASP A 1 90 ? 5.708 1.614 -10.415 1.00 91.56 90 ASP A N 1
ATOM 686 C CA . ASP A 1 90 ? 6.049 0.476 -9.557 1.00 91.56 90 ASP A CA 1
ATOM 687 C C . ASP A 1 90 ? 5.948 0.834 -8.061 1.00 91.56 90 ASP A C 1
ATOM 689 O O . ASP A 1 90 ? 5.329 0.113 -7.272 1.00 91.56 90 ASP A O 1
ATOM 693 N N . HIS A 1 91 ? 6.472 2.001 -7.681 1.00 90.75 91 HIS A N 1
ATOM 694 C CA . HIS A 1 91 ? 6.380 2.533 -6.327 1.00 90.75 91 HIS A CA 1
ATOM 695 C C . HIS A 1 91 ? 4.924 2.743 -5.888 1.00 90.75 91 HIS A C 1
ATOM 697 O O . HIS A 1 91 ? 4.572 2.378 -4.762 1.00 90.75 91 HIS A O 1
ATOM 703 N N . ALA A 1 92 ? 4.075 3.313 -6.749 1.00 93.50 92 ALA A N 1
ATOM 704 C CA . ALA A 1 92 ? 2.660 3.527 -6.456 1.00 93.50 92 ALA A CA 1
ATOM 705 C C . ALA A 1 92 ? 1.922 2.198 -6.235 1.00 93.50 92 ALA A C 1
ATOM 707 O O . ALA A 1 92 ? 1.208 2.057 -5.243 1.00 93.50 92 ALA A O 1
ATOM 708 N N . LEU A 1 93 ? 2.162 1.195 -7.086 1.00 96.12 93 LEU A N 1
ATOM 709 C CA . LEU A 1 93 ? 1.572 -0.139 -6.944 1.00 96.12 93 LEU A CA 1
ATOM 710 C C . LEU A 1 93 ? 1.968 -0.802 -5.619 1.00 96.12 93 LEU A C 1
ATOM 712 O O . LEU A 1 93 ? 1.118 -1.332 -4.907 1.00 96.12 93 LEU A O 1
ATOM 716 N N . ARG A 1 94 ? 3.249 -0.742 -5.244 1.00 95.25 94 ARG A N 1
ATOM 717 C CA . ARG A 1 94 ? 3.732 -1.316 -3.975 1.00 95.25 94 ARG A CA 1
ATOM 718 C C . ARG A 1 94 ? 3.219 -0.566 -2.755 1.00 95.25 94 ARG A C 1
ATOM 720 O O . ARG A 1 94 ? 2.931 -1.199 -1.743 1.00 95.25 94 ARG A O 1
ATOM 727 N N . SER A 1 95 ? 3.129 0.762 -2.834 1.00 94.00 95 SER A N 1
ATOM 728 C CA . SER A 1 95 ? 2.520 1.577 -1.778 1.00 94.00 95 SER A CA 1
ATOM 729 C C . SER A 1 95 ? 1.059 1.198 -1.586 1.00 94.00 95 SER A C 1
ATOM 731 O O . SER A 1 95 ? 0.684 0.864 -0.469 1.00 94.00 95 SER A O 1
ATOM 733 N N . GLY A 1 96 ? 0.291 1.078 -2.673 1.00 96.69 96 GLY A N 1
ATOM 734 C CA . GLY A 1 96 ? -1.105 0.651 -2.605 1.00 96.69 96 GLY A CA 1
ATOM 735 C C . GLY A 1 96 ? -1.293 -0.715 -1.937 1.00 96.69 96 GLY A C 1
ATOM 736 O O . GLY A 1 96 ? -2.216 -0.886 -1.148 1.00 96.69 96 GLY A O 1
ATOM 737 N N . VAL A 1 97 ? -0.386 -1.677 -2.157 1.00 97.62 97 VAL A N 1
ATOM 738 C CA . VAL A 1 97 ? -0.434 -2.969 -1.443 1.00 97.62 97 VAL A CA 1
ATOM 739 C C . VAL A 1 97 ? -0.173 -2.818 0.058 1.00 97.62 97 VAL A C 1
ATOM 741 O O . VAL A 1 97 ? -0.835 -3.475 0.861 1.00 97.62 97 VAL A O 1
ATOM 744 N N . ARG A 1 98 ? 0.777 -1.965 0.461 1.00 95.69 98 ARG A N 1
ATOM 745 C CA . ARG A 1 98 ? 1.042 -1.696 1.885 1.00 95.69 98 ARG A CA 1
ATOM 746 C C . ARG A 1 98 ? -0.155 -1.027 2.555 1.00 95.69 98 ARG A C 1
ATOM 748 O O . ARG A 1 98 ? -0.549 -1.451 3.638 1.00 95.69 98 ARG A O 1
ATOM 755 N N . ASP A 1 99 ? -0.751 -0.046 1.888 1.00 96.75 99 ASP A N 1
ATOM 756 C CA . ASP A 1 99 ? -1.919 0.674 2.393 1.00 96.75 99 ASP A CA 1
ATOM 757 C C . ASP A 1 99 ? -3.135 -0.255 2.497 1.00 96.75 99 ASP A C 1
ATOM 759 O O . ASP A 1 99 ? -3.853 -0.230 3.495 1.00 96.75 99 ASP A O 1
ATOM 763 N N . LEU A 1 100 ? -3.314 -1.160 1.529 1.00 97.06 100 LEU A N 1
ATOM 764 C CA . LEU A 1 100 ? -4.336 -2.203 1.581 1.00 97.06 100 LEU A CA 1
ATOM 765 C C . LEU A 1 100 ? -4.153 -3.140 2.785 1.00 97.06 100 LEU A C 1
ATOM 767 O O . LEU A 1 100 ? -5.129 -3.483 3.450 1.00 97.06 100 LEU A O 1
ATOM 771 N N . ILE A 1 101 ? -2.918 -3.556 3.082 1.00 96.75 101 ILE A N 1
ATOM 772 C CA . ILE A 1 101 ? -2.621 -4.379 4.264 1.00 96.75 101 ILE A CA 1
ATOM 773 C C . ILE A 1 101 ? -2.988 -3.623 5.547 1.00 96.75 101 ILE A C 1
ATOM 775 O O . ILE A 1 101 ? -3.648 -4.191 6.415 1.00 96.75 101 ILE A O 1
ATOM 779 N N . ALA A 1 102 ? -2.616 -2.345 5.647 1.00 96.25 102 ALA A N 1
ATOM 780 C CA . ALA A 1 102 ? -2.957 -1.516 6.799 1.00 96.25 102 ALA A CA 1
ATOM 781 C C . ALA A 1 102 ? -4.480 -1.340 6.955 1.00 96.25 102 ALA A C 1
ATOM 783 O O . ALA A 1 102 ? -5.003 -1.476 8.062 1.00 96.25 102 ALA A O 1
ATOM 784 N N . LEU A 1 103 ? -5.202 -1.105 5.852 1.00 96.94 103 LEU A N 1
ATOM 785 C CA . LEU A 1 103 ? -6.663 -1.005 5.842 1.00 96.94 103 LEU A CA 1
ATOM 786 C C . LEU A 1 103 ? -7.318 -2.313 6.296 1.00 96.94 103 LEU A C 1
ATOM 788 O O . LEU A 1 103 ? -8.188 -2.295 7.165 1.00 96.94 103 LEU A O 1
ATOM 792 N N . ARG A 1 104 ? -6.875 -3.453 5.753 1.00 97.25 104 ARG A N 1
ATOM 793 C CA . ARG A 1 104 ? -7.330 -4.782 6.180 1.00 97.25 104 ARG A CA 1
ATOM 794 C C . ARG A 1 104 ? -7.166 -4.958 7.688 1.00 97.25 104 ARG A C 1
ATOM 796 O O . ARG A 1 104 ? -8.117 -5.354 8.357 1.00 97.25 104 ARG A O 1
ATOM 803 N N . ASP A 1 105 ? -5.977 -4.676 8.216 1.00 97.38 105 ASP A N 1
ATOM 804 C CA . ASP A 1 105 ? -5.671 -4.895 9.631 1.00 97.38 105 ASP A CA 1
ATOM 805 C C . ASP A 1 105 ? -6.528 -3.994 10.529 1.00 97.38 105 ASP A C 1
ATOM 807 O O . ASP A 1 105 ? -7.098 -4.467 11.514 1.00 97.38 105 ASP A O 1
ATOM 811 N N . ALA A 1 106 ? -6.711 -2.727 10.146 1.00 97.06 106 ALA A N 1
ATOM 812 C CA . ALA A 1 106 ? -7.590 -1.798 10.850 1.00 97.06 106 ALA A CA 1
ATOM 813 C C . ALA A 1 106 ? -9.053 -2.276 10.872 1.00 97.06 106 ALA A C 1
ATOM 815 O O . ALA A 1 106 ? -9.696 -2.247 11.927 1.00 97.06 106 ALA A O 1
ATOM 816 N N . LEU A 1 107 ? -9.574 -2.752 9.737 1.00 96.81 107 LEU A N 1
ATOM 817 C CA . LEU A 1 107 ? -10.936 -3.286 9.638 1.00 96.81 107 LEU A CA 1
ATOM 818 C C . LEU A 1 107 ? -11.109 -4.570 10.459 1.00 96.81 107 LEU A C 1
ATOM 820 O O . LEU A 1 107 ? -12.100 -4.710 11.180 1.00 96.81 107 LEU A O 1
ATOM 824 N N . CYS A 1 108 ? -10.132 -5.479 10.410 1.00 97.06 108 CYS A N 1
ATOM 825 C CA . CYS A 1 108 ? -10.172 -6.722 11.174 1.00 97.06 108 CYS A CA 1
ATOM 826 C C . CYS A 1 108 ? -10.147 -6.472 12.689 1.00 97.06 108 CYS A C 1
ATOM 828 O O . CYS A 1 108 ? -10.944 -7.063 13.423 1.00 97.06 108 CYS A O 1
ATOM 830 N N . ILE A 1 109 ? -9.282 -5.565 13.166 1.00 96.62 109 ILE A N 1
ATOM 831 C CA . ILE A 1 109 ? -9.215 -5.177 14.586 1.00 96.62 109 ILE A CA 1
ATOM 832 C C . ILE A 1 109 ? -10.573 -4.646 15.063 1.00 96.62 109 ILE A C 1
ATOM 834 O O . ILE A 1 109 ? -11.022 -4.991 16.156 1.00 96.62 109 ILE A O 1
ATOM 838 N N . GLN A 1 110 ? -11.261 -3.873 14.221 1.00 96.12 110 GLN A N 1
ATOM 839 C CA . GLN A 1 110 ? -12.594 -3.337 14.505 1.00 96.12 110 GLN A CA 1
ATOM 840 C C . GLN A 1 110 ? -13.741 -4.330 14.262 1.00 96.12 110 GLN A C 1
ATOM 842 O O . GLN A 1 110 ? -14.896 -3.993 14.512 1.00 96.12 110 GLN A O 1
ATOM 847 N N . ARG A 1 111 ? -13.448 -5.561 13.819 1.00 95.75 111 ARG A N 1
ATOM 848 C CA . ARG A 1 111 ? -14.441 -6.600 13.489 1.00 95.75 111 ARG A CA 1
ATOM 849 C C . ARG A 1 111 ? -15.439 -6.173 12.405 1.00 95.75 111 ARG A C 1
ATOM 851 O O . ARG A 1 111 ? -16.582 -6.625 12.410 1.00 95.75 111 ARG A O 1
ATOM 858 N N . ILE A 1 112 ? -15.006 -5.335 11.467 1.00 95.31 112 ILE A N 1
ATOM 859 C CA . ILE A 1 112 ? -15.806 -4.945 10.302 1.00 95.31 112 ILE A CA 1
ATOM 860 C C . ILE A 1 112 ? -15.673 -6.040 9.248 1.00 95.31 112 ILE A C 1
ATOM 862 O O . ILE A 1 112 ? -14.568 -6.290 8.782 1.00 95.31 112 ILE A O 1
ATOM 866 N N . GLU A 1 113 ? -16.775 -6.707 8.897 1.00 92.75 113 GLU A N 1
ATOM 867 C CA . GLU A 1 113 ? -16.804 -7.808 7.914 1.00 92.75 113 GLU A CA 1
ATOM 868 C C . GLU A 1 113 ? -15.674 -8.845 8.105 1.00 92.75 113 GLU A C 1
ATOM 870 O O . GLU A 1 113 ? -14.848 -9.048 7.213 1.00 92.75 113 GLU A O 1
ATOM 875 N N . PRO A 1 114 ? -15.586 -9.508 9.273 1.00 91.06 114 PRO A N 1
ATOM 876 C CA . PRO A 1 114 ? -14.429 -10.330 9.636 1.00 91.06 114 PRO A CA 1
ATOM 877 C C . PRO A 1 114 ? -14.170 -11.498 8.672 1.00 91.06 114 PRO A C 1
ATOM 879 O O . PRO A 1 114 ? -13.011 -11.856 8.470 1.00 91.06 114 PRO A O 1
ATOM 882 N N . ASP A 1 115 ? -15.216 -12.038 8.039 1.00 90.44 115 ASP A N 1
ATOM 883 C CA . ASP A 1 115 ? -15.117 -13.104 7.026 1.00 90.44 115 ASP A CA 1
ATOM 884 C C . ASP A 1 115 ? -14.392 -12.651 5.744 1.00 90.44 115 ASP A C 1
ATOM 886 O O . ASP A 1 115 ? -13.970 -13.476 4.937 1.00 90.44 115 ASP A O 1
ATOM 890 N N . THR A 1 116 ? -14.210 -11.341 5.563 1.00 88.31 116 THR A N 1
ATOM 891 C CA . THR A 1 116 ? -13.427 -10.739 4.477 1.00 88.31 116 THR A CA 1
ATOM 892 C C . THR A 1 116 ? -12.126 -10.140 5.014 1.00 88.31 116 THR A C 1
ATOM 894 O O . THR A 1 116 ? -11.046 -10.332 4.448 1.00 88.31 116 THR A O 1
ATOM 897 N N . THR A 1 117 ? -12.203 -9.404 6.126 1.00 92.06 117 THR A N 1
ATOM 898 C CA . THR A 1 117 ? -11.120 -8.526 6.588 1.00 92.06 117 THR A CA 1
ATOM 899 C C . THR A 1 117 ? -10.090 -9.220 7.463 1.00 92.06 117 THR A C 1
ATOM 901 O O . THR A 1 117 ? -8.937 -8.804 7.482 1.00 92.06 117 THR A O 1
ATOM 904 N N . CYS A 1 118 ? -10.447 -10.320 8.126 1.00 94.12 118 CYS A N 1
ATOM 905 C CA . CYS A 1 118 ? -9.528 -11.065 8.987 1.00 94.12 118 CYS A CA 1
ATOM 906 C C . CYS A 1 118 ? -8.826 -12.241 8.287 1.00 94.12 118 CYS A C 1
ATOM 908 O O . CYS A 1 118 ? -8.227 -13.087 8.954 1.00 94.12 118 CYS A O 1
ATOM 910 N N . HIS A 1 119 ? -8.864 -12.296 6.953 1.00 91.75 119 HIS A N 1
ATOM 911 C CA . HIS A 1 119 ? -8.148 -13.294 6.157 1.00 91.75 119 HIS A CA 1
ATOM 912 C C . HIS A 1 119 ? -6.878 -12.722 5.527 1.00 91.75 119 HIS A C 1
ATOM 914 O O . HIS A 1 119 ? -6.778 -11.533 5.226 1.00 91.75 119 HIS A O 1
ATOM 920 N N . SER A 1 120 ? -5.881 -13.585 5.312 1.00 89.50 120 SER A N 1
ATOM 921 C CA . SER A 1 120 ? -4.647 -13.179 4.650 1.00 89.50 120 SER A CA 1
ATOM 922 C C . SER A 1 120 ? -4.901 -12.851 3.179 1.00 89.50 120 SER A C 1
ATOM 924 O O . SER A 1 120 ? -5.488 -13.632 2.431 1.00 89.50 120 SER A O 1
ATOM 926 N N . ILE A 1 121 ? -4.391 -11.699 2.749 1.00 93.69 121 ILE A N 1
ATOM 927 C CA . ILE A 1 121 ? -4.301 -11.364 1.328 1.00 93.69 121 ILE A CA 1
ATOM 928 C C . ILE A 1 121 ? -3.116 -12.147 0.768 1.00 93.69 121 ILE A C 1
ATOM 930 O O . ILE A 1 121 ? -2.017 -12.096 1.328 1.00 93.69 121 ILE A O 1
ATOM 934 N N . GLN A 1 122 ? -3.320 -12.875 -0.329 1.00 94.62 122 GLN A N 1
ATOM 935 C CA . GLN A 1 122 ? -2.215 -13.515 -1.036 1.00 94.62 122 GLN A CA 1
ATOM 936 C C . GLN A 1 122 ? -1.391 -12.439 -1.740 1.00 94.62 122 GLN A C 1
ATOM 938 O O . GLN A 1 122 ? -1.787 -11.928 -2.784 1.00 94.62 122 GLN A O 1
ATOM 943 N N . ILE A 1 123 ? -0.257 -12.074 -1.141 1.00 95.06 123 ILE A N 1
ATOM 944 C CA . ILE A 1 123 ? 0.622 -11.035 -1.675 1.00 95.06 123 ILE A CA 1
ATOM 945 C C . ILE A 1 123 ? 1.448 -11.609 -2.836 1.00 95.06 123 ILE A C 1
ATOM 947 O O . ILE A 1 123 ? 2.190 -12.575 -2.632 1.00 95.06 123 ILE A O 1
ATOM 951 N N . PRO A 1 124 ? 1.362 -11.029 -4.045 1.00 95.00 124 PRO A N 1
ATOM 952 C CA . PRO A 1 124 ? 2.159 -11.470 -5.178 1.00 95.00 124 PRO A CA 1
ATOM 953 C C . PRO A 1 124 ? 3.659 -11.276 -4.939 1.00 95.00 124 PRO A C 1
ATOM 955 O O . PRO A 1 124 ? 4.087 -10.303 -4.316 1.00 95.00 124 PRO A O 1
ATOM 958 N N . ALA A 1 125 ? 4.479 -12.157 -5.518 1.00 95.06 125 ALA A N 1
ATOM 959 C CA . ALA A 1 125 ? 5.933 -12.120 -5.349 1.00 95.06 125 ALA A CA 1
ATOM 960 C C . ALA A 1 125 ? 6.561 -10.781 -5.775 1.00 95.06 125 ALA A C 1
ATOM 962 O O . ALA A 1 125 ? 7.495 -10.312 -5.123 1.00 95.06 125 ALA A O 1
ATOM 963 N N . TRP A 1 126 ? 6.013 -10.134 -6.813 1.00 93.75 126 TRP A N 1
ATOM 964 C CA . TRP A 1 126 ? 6.532 -8.861 -7.316 1.00 93.75 126 TRP A CA 1
ATOM 965 C C . TRP A 1 126 ? 6.553 -7.770 -6.244 1.00 93.75 126 TRP A C 1
ATOM 967 O O . TRP A 1 126 ? 7.448 -6.941 -6.294 1.00 93.75 126 TRP A O 1
ATOM 977 N N . VAL A 1 127 ? 5.657 -7.797 -5.247 1.00 95.12 127 VAL A N 1
ATOM 978 C CA . VAL A 1 127 ? 5.612 -6.816 -4.142 1.00 95.12 127 VAL A CA 1
ATOM 979 C C . VAL A 1 127 ? 6.833 -6.935 -3.227 1.00 95.12 127 VAL A C 1
ATOM 981 O O . VAL A 1 127 ? 7.300 -5.934 -2.683 1.00 95.12 127 VAL A O 1
ATOM 984 N N . MET A 1 128 ? 7.361 -8.152 -3.077 1.00 92.12 128 MET A N 1
ATOM 985 C CA . MET A 1 128 ? 8.444 -8.483 -2.145 1.00 92.12 128 MET A CA 1
ATOM 986 C C . MET A 1 128 ? 9.826 -8.485 -2.809 1.00 92.12 128 MET A C 1
ATOM 988 O O . MET A 1 128 ? 10.839 -8.374 -2.123 1.00 92.12 128 MET A O 1
ATOM 992 N N . SER A 1 129 ? 9.887 -8.620 -4.133 1.00 92.12 129 SER A N 1
ATOM 993 C CA . SER A 1 129 ? 11.134 -8.546 -4.901 1.00 92.12 129 SER A CA 1
ATOM 994 C C . SER A 1 129 ? 11.525 -7.095 -5.199 1.00 92.12 129 SER A C 1
ATOM 996 O O . SER A 1 129 ? 10.627 -6.272 -5.367 1.00 92.12 129 SER A O 1
ATOM 998 N N . PRO A 1 130 ? 12.822 -6.755 -5.319 1.00 89.75 130 PRO A N 1
ATOM 999 C CA . PRO A 1 130 ? 13.248 -5.453 -5.838 1.00 89.75 130 PRO A CA 1
ATOM 1000 C C . PRO A 1 130 ? 12.588 -5.118 -7.191 1.00 89.75 130 PRO A C 1
ATOM 1002 O O . PRO A 1 130 ? 12.231 -6.041 -7.928 1.00 89.75 130 PRO A O 1
ATOM 1005 N N . PRO A 1 131 ? 12.406 -3.829 -7.529 1.00 86.44 131 PRO A N 1
ATOM 1006 C CA . PRO A 1 131 ? 11.841 -3.440 -8.817 1.00 86.44 131 PRO A CA 1
ATOM 1007 C C . PRO A 1 131 ? 12.768 -3.832 -9.971 1.00 86.44 131 PRO A C 1
ATOM 1009 O O . PRO A 1 131 ? 13.963 -3.550 -9.933 1.00 86.44 131 PRO A O 1
ATOM 1012 N N . ASP A 1 132 ? 12.198 -4.446 -11.007 1.00 88.06 132 ASP A N 1
ATOM 1013 C CA . ASP A 1 132 ? 12.869 -4.726 -12.279 1.00 88.06 132 ASP A CA 1
ATOM 1014 C C . ASP A 1 132 ? 12.338 -3.762 -13.347 1.00 88.06 132 ASP A C 1
ATOM 1016 O O . ASP A 1 132 ? 11.434 -4.095 -14.115 1.00 88.06 132 ASP A O 1
ATOM 1020 N N . VAL A 1 133 ? 12.839 -2.524 -13.315 1.00 79.62 133 VAL A N 1
ATOM 1021 C CA . VAL A 1 133 ? 12.356 -1.421 -14.167 1.00 79.62 133 VAL A CA 1
ATOM 1022 C C . VAL A 1 133 ? 12.688 -1.606 -15.651 1.00 79.62 133 VAL A C 1
ATOM 1024 O O . VAL A 1 133 ? 11.983 -1.063 -16.493 1.00 79.62 133 VAL A O 1
ATOM 1027 N N . GLU A 1 134 ? 13.725 -2.381 -15.980 1.00 82.62 134 GLU A N 1
ATOM 1028 C CA . GLU A 1 134 ? 14.120 -2.655 -17.369 1.00 82.62 134 GLU A CA 1
ATOM 1029 C C . GLU A 1 134 ? 13.425 -3.906 -17.930 1.00 82.62 134 GLU A C 1
ATOM 1031 O O . GLU A 1 134 ? 13.141 -3.970 -19.127 1.00 82.62 134 GLU A O 1
ATOM 1036 N N . GLY A 1 135 ? 13.145 -4.904 -17.082 1.00 86.62 135 GLY A N 1
ATOM 1037 C CA . GLY A 1 135 ? 12.527 -6.168 -17.485 1.00 86.62 135 GLY A CA 1
ATOM 1038 C C . GLY A 1 135 ? 10.999 -6.205 -17.396 1.00 86.62 135 GLY A C 1
ATOM 1039 O O . GLY A 1 135 ? 10.371 -7.008 -18.090 1.00 86.62 135 GLY A O 1
ATOM 1040 N N . THR A 1 136 ? 10.374 -5.343 -16.584 1.00 91.94 136 THR A N 1
ATOM 1041 C CA . THR A 1 136 ? 8.909 -5.322 -16.431 1.00 91.94 136 THR A CA 1
ATOM 1042 C C . THR A 1 136 ? 8.249 -4.562 -17.583 1.00 91.94 136 THR A C 1
ATOM 1044 O O . THR A 1 136 ? 8.459 -3.367 -17.774 1.00 91.94 136 THR A O 1
ATOM 1047 N N . SER A 1 137 ? 7.385 -5.241 -18.340 1.00 93.44 137 SER A N 1
ATOM 1048 C CA . SER A 1 137 ? 6.647 -4.609 -19.442 1.00 93.44 137 SER A CA 1
ATOM 1049 C C . SER A 1 137 ? 5.488 -3.725 -18.955 1.00 93.44 137 SER A C 1
ATOM 1051 O O . SER A 1 137 ? 4.908 -3.960 -17.896 1.00 93.44 137 SER A O 1
ATOM 1053 N N . PHE A 1 138 ? 5.053 -2.762 -19.777 1.00 92.44 138 PHE A N 1
ATOM 1054 C CA . PHE A 1 138 ? 3.858 -1.958 -19.479 1.00 92.44 138 PHE A CA 1
ATOM 1055 C C . PHE A 1 138 ? 2.597 -2.816 -19.271 1.00 92.44 138 PHE A C 1
ATOM 1057 O O . PHE A 1 138 ? 1.822 -2.567 -18.352 1.00 92.44 138 PHE A O 1
ATOM 1064 N N . ALA A 1 139 ? 2.412 -3.864 -20.083 1.00 96.38 139 ALA A N 1
ATOM 1065 C CA . ALA A 1 139 ? 1.285 -4.787 -19.935 1.00 96.38 139 ALA A CA 1
ATOM 1066 C C . ALA A 1 139 ? 1.306 -5.513 -18.579 1.00 96.38 139 ALA A C 1
ATOM 1068 O O . ALA A 1 139 ? 0.257 -5.785 -17.999 1.00 96.38 139 ALA A O 1
ATOM 1069 N N . GLU A 1 140 ? 2.495 -5.790 -18.045 1.00 96.75 140 GLU A N 1
ATOM 1070 C CA . GLU A 1 140 ? 2.638 -6.376 -16.718 1.00 96.75 140 GLU A CA 1
ATOM 1071 C C . GLU A 1 140 ? 2.303 -5.371 -15.610 1.00 96.75 140 GLU A C 1
ATOM 1073 O O . GLU A 1 140 ? 1.590 -5.724 -14.674 1.00 96.75 140 GLU A O 1
ATOM 1078 N N . TYR A 1 141 ? 2.727 -4.108 -15.725 1.00 95.94 141 TYR A N 1
ATOM 1079 C CA . TYR A 1 141 ? 2.299 -3.057 -14.794 1.00 95.94 141 TYR A CA 1
ATOM 1080 C C . TYR A 1 141 ? 0.780 -2.859 -14.791 1.00 95.94 141 TYR A C 1
ATOM 1082 O O . TYR A 1 141 ? 0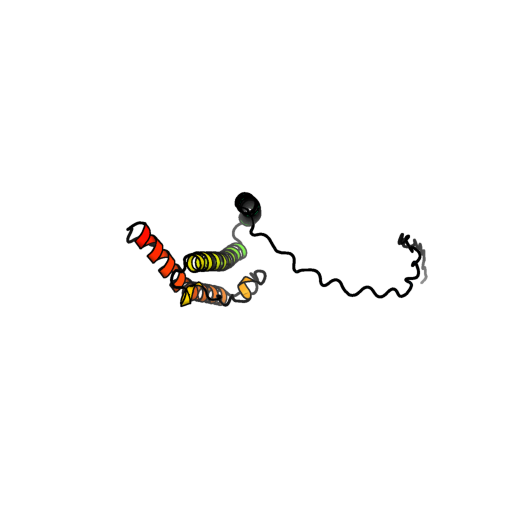.183 -2.736 -13.721 1.00 95.94 141 TYR A O 1
ATOM 1090 N N . GLN A 1 142 ? 0.150 -2.899 -15.967 1.00 97.31 142 GLN A N 1
ATOM 1091 C CA . GLN A 1 142 ? -1.304 -2.848 -16.099 1.00 97.31 142 GLN A CA 1
ATOM 1092 C C . GLN A 1 142 ? -1.969 -4.029 -15.371 1.00 97.31 142 GLN A C 1
ATOM 1094 O O . GLN A 1 142 ? -2.856 -3.815 -14.550 1.00 97.31 142 GLN A O 1
ATOM 1099 N N . ALA A 1 143 ? -1.477 -5.256 -15.569 1.00 97.75 143 ALA A N 1
ATOM 1100 C CA . ALA A 1 143 ? -1.994 -6.435 -14.870 1.00 97.75 143 ALA A CA 1
ATOM 1101 C C . ALA A 1 143 ? -1.820 -6.345 -13.339 1.00 97.75 143 ALA A C 1
ATOM 1103 O O . ALA A 1 143 ? -2.707 -6.740 -12.582 1.00 97.75 143 ALA A O 1
ATOM 1104 N N . ARG A 1 144 ? -0.698 -5.790 -12.856 1.00 97.56 144 ARG A N 1
ATOM 1105 C CA . ARG A 1 144 ? -0.476 -5.533 -11.420 1.00 97.56 144 ARG A CA 1
ATOM 1106 C C . ARG A 1 144 ? -1.464 -4.495 -10.870 1.00 97.56 144 ARG A C 1
ATOM 1108 O O . ARG A 1 144 ? -1.945 -4.659 -9.751 1.00 97.56 144 ARG A O 1
ATOM 1115 N N . SER A 1 145 ? -1.776 -3.454 -11.646 1.00 97.81 145 SER A N 1
ATOM 1116 C CA . SER A 1 145 ? -2.769 -2.428 -11.296 1.00 97.81 145 SER A CA 1
ATOM 1117 C C . SER A 1 145 ? -4.192 -2.985 -11.243 1.00 97.81 145 SER A C 1
ATOM 1119 O O . SER A 1 145 ? -4.931 -2.691 -10.303 1.00 97.81 145 SER A O 1
ATOM 1121 N N . GLU A 1 146 ? -4.562 -3.823 -12.209 1.00 98.00 146 GLU A N 1
ATOM 1122 C CA . GLU A 1 146 ? -5.861 -4.501 -12.254 1.00 98.00 146 GLU A CA 1
ATOM 1123 C C . GLU A 1 146 ? -6.034 -5.446 -11.070 1.00 98.00 146 GLU A C 1
ATOM 1125 O O . GLU A 1 146 ? -7.044 -5.368 -10.374 1.00 98.00 146 GLU A O 1
ATOM 1130 N N . TRP A 1 147 ? -5.012 -6.256 -10.775 1.00 97.50 147 TRP A N 1
ATOM 1131 C CA . TRP A 1 147 ? -5.008 -7.110 -9.591 1.00 97.50 147 TRP A CA 1
ATOM 1132 C C . TRP A 1 147 ? -5.190 -6.296 -8.305 1.00 97.50 147 TRP A C 1
ATOM 1134 O O . TRP A 1 147 ? -6.033 -6.646 -7.480 1.00 97.50 147 TRP A O 1
ATOM 1144 N N . LEU A 1 148 ? -4.437 -5.197 -8.143 1.00 97.69 148 LEU A N 1
ATOM 1145 C CA . LEU A 1 148 ? -4.557 -4.330 -6.967 1.00 97.69 148 LEU A CA 1
ATOM 1146 C C . LEU A 1 148 ? -5.969 -3.743 -6.868 1.00 97.69 148 LEU A C 1
ATOM 1148 O O . LEU A 1 148 ? -6.544 -3.712 -5.783 1.00 97.69 148 LEU A O 1
ATOM 1152 N N . SER A 1 149 ? -6.534 -3.323 -8.000 1.00 96.88 149 SER A N 1
ATOM 1153 C CA . SER A 1 149 ? -7.883 -2.772 -8.068 1.00 96.88 149 SER A CA 1
ATOM 1154 C C . SER A 1 149 ? -8.939 -3.784 -7.665 1.00 96.88 149 SER A C 1
ATOM 1156 O O . SER A 1 149 ? -9.788 -3.462 -6.845 1.00 96.88 149 SER A O 1
ATOM 1158 N N . GLU A 1 150 ? -8.874 -5.008 -8.176 1.00 96.75 150 GLU A N 1
ATOM 1159 C CA . GLU A 1 150 ? -9.815 -6.071 -7.828 1.00 96.75 150 GLU A CA 1
ATOM 1160 C C . GLU A 1 150 ? -9.755 -6.412 -6.336 1.00 96.75 150 GLU A C 1
ATOM 1162 O O . GLU A 1 150 ? -10.787 -6.462 -5.664 1.00 96.75 150 GLU A O 1
ATOM 1167 N N . ILE A 1 151 ? -8.546 -6.595 -5.797 1.00 96.88 151 ILE A N 1
ATOM 1168 C CA . ILE A 1 151 ? -8.381 -7.048 -4.417 1.00 96.88 151 ILE A CA 1
ATOM 1169 C C . ILE A 1 151 ? -8.723 -5.956 -3.396 1.00 96.88 151 ILE A C 1
ATOM 1171 O O . ILE A 1 151 ? -9.172 -6.285 -2.301 1.00 96.88 151 ILE A O 1
ATOM 1175 N N . MET A 1 152 ? -8.542 -4.669 -3.726 1.00 96.00 152 MET A N 1
ATOM 1176 C CA . MET A 1 152 ? -8.800 -3.574 -2.783 1.00 96.00 152 MET A CA 1
ATOM 1177 C C . MET A 1 152 ? -10.283 -3.230 -2.624 1.00 96.00 152 MET A C 1
ATOM 1179 O O . MET A 1 152 ? -10.671 -2.769 -1.551 1.00 96.00 152 MET A O 1
ATOM 1183 N N . GLN A 1 153 ? -11.114 -3.469 -3.646 1.00 94.94 153 GLN A N 1
ATOM 1184 C CA . GLN A 1 153 ? -12.530 -3.071 -3.653 1.00 94.94 153 GLN A CA 1
ATOM 1185 C C . GLN A 1 153 ? -13.324 -3.467 -2.399 1.00 94.94 153 GLN A C 1
ATOM 1187 O O . GLN A 1 153 ? -13.940 -2.577 -1.811 1.00 94.94 153 GLN A O 1
ATOM 1192 N N . PRO A 1 154 ? -13.324 -4.734 -1.938 1.00 94.31 154 PRO A N 1
ATOM 1193 C CA . PRO A 1 154 ? -14.110 -5.102 -0.760 1.00 94.31 154 PRO A CA 1
ATOM 1194 C C . PRO A 1 154 ? -13.662 -4.349 0.502 1.00 94.31 154 PRO A C 1
ATOM 1196 O O . PRO A 1 154 ? -14.496 -3.902 1.285 1.00 94.31 154 PRO A O 1
ATOM 1199 N N . TYR A 1 155 ? -12.356 -4.135 0.672 1.00 96.44 155 TYR A N 1
ATOM 1200 C CA . TYR A 1 155 ? -11.809 -3.418 1.826 1.00 96.44 155 TYR A CA 1
ATOM 1201 C C . TYR A 1 155 ? -12.119 -1.923 1.771 1.00 96.44 155 TYR A C 1
ATOM 1203 O O . TYR A 1 155 ? -12.502 -1.340 2.784 1.00 96.44 155 TYR A O 1
ATOM 1211 N N . ILE A 1 156 ? -11.981 -1.306 0.593 1.00 95.94 156 ILE A N 1
ATOM 1212 C CA . ILE A 1 156 ? -12.336 0.102 0.390 1.00 95.94 156 ILE A CA 1
ATOM 1213 C C . ILE A 1 156 ? -13.824 0.291 0.662 1.00 95.94 156 ILE A C 1
ATOM 1215 O O . ILE A 1 156 ? -14.170 1.150 1.463 1.00 95.94 156 ILE A O 1
ATOM 1219 N N . SER A 1 157 ? -14.695 -0.541 0.084 1.00 95.19 157 SER A N 1
ATOM 1220 C CA . SER A 1 157 ? -16.139 -0.466 0.328 1.00 95.19 157 SER A CA 1
ATOM 1221 C C . SER A 1 157 ? -16.456 -0.548 1.822 1.00 95.19 157 SER A C 1
ATOM 1223 O O . SER A 1 157 ? -17.130 0.333 2.346 1.00 95.19 157 SER A O 1
ATOM 1225 N N . ALA A 1 158 ? -15.905 -1.535 2.536 1.00 95.44 158 ALA A N 1
ATOM 1226 C CA . ALA A 1 158 ? -16.121 -1.680 3.974 1.00 95.44 158 ALA A CA 1
ATOM 1227 C C . ALA A 1 158 ? -15.632 -0.453 4.770 1.00 95.44 158 ALA A C 1
ATOM 1229 O O . ALA A 1 158 ? -16.345 0.059 5.633 1.00 95.44 158 ALA A O 1
ATOM 1230 N N . GLY A 1 159 ? -14.434 0.059 4.468 1.00 95.88 159 GLY A N 1
ATOM 1231 C CA . GLY A 1 159 ? -13.890 1.254 5.120 1.00 95.88 159 GLY A CA 1
ATOM 1232 C C . GLY A 1 159 ? -14.715 2.512 4.848 1.00 95.88 159 GLY A C 1
ATOM 1233 O O . GLY A 1 159 ? -14.974 3.301 5.758 1.00 95.88 159 GLY A O 1
ATOM 1234 N N . CYS A 1 160 ? -15.186 2.674 3.617 1.00 96.12 160 CYS A N 1
ATOM 1235 C CA . CYS A 1 160 ? -16.045 3.779 3.222 1.00 96.12 160 CYS A CA 1
ATOM 1236 C C . CYS A 1 160 ? -17.399 3.715 3.917 1.00 96.12 160 CYS A C 1
ATOM 1238 O O . CYS A 1 160 ? -17.880 4.734 4.399 1.00 96.12 160 CYS A O 1
ATOM 1240 N N . ASP A 1 161 ? -17.993 2.534 4.034 1.00 96.06 161 ASP A N 1
ATOM 1241 C CA . ASP A 1 161 ? -19.263 2.337 4.730 1.00 96.06 161 ASP A CA 1
ATOM 1242 C C . ASP A 1 161 ? -19.140 2.682 6.215 1.00 96.06 161 ASP A C 1
ATOM 1244 O O . ASP A 1 161 ? -20.001 3.373 6.763 1.00 96.06 161 ASP A O 1
ATOM 1248 N N . VAL A 1 162 ? -18.037 2.281 6.855 1.00 96.12 162 VAL A N 1
ATOM 1249 C CA . VAL A 1 162 ? -17.711 2.690 8.230 1.00 96.12 162 VAL A CA 1
ATOM 1250 C C . VAL A 1 162 ? -17.618 4.211 8.338 1.00 96.12 162 VAL A C 1
ATOM 1252 O O . VAL A 1 162 ? -18.245 4.794 9.223 1.00 96.12 162 VAL A O 1
ATOM 1255 N N . GLY A 1 163 ? -16.891 4.860 7.426 1.00 96.12 163 GLY A N 1
ATOM 1256 C CA . GLY A 1 163 ? -16.749 6.315 7.395 1.00 96.12 163 GLY A CA 1
ATOM 1257 C C . GLY A 1 163 ? -18.086 7.036 7.232 1.00 96.12 163 GLY A C 1
ATOM 1258 O O . GLY A 1 163 ? -18.437 7.872 8.063 1.00 96.12 163 GLY A O 1
ATOM 1259 N N . ARG A 1 164 ? -18.884 6.639 6.233 1.00 97.31 164 ARG A N 1
ATOM 1260 C CA . ARG A 1 164 ? -20.226 7.189 5.978 1.00 97.31 164 ARG A CA 1
ATOM 1261 C C . ARG A 1 164 ? -21.141 7.042 7.189 1.00 97.31 164 ARG A C 1
ATOM 1263 O O . ARG A 1 164 ? -21.849 7.982 7.535 1.00 97.31 164 ARG A O 1
ATOM 1270 N N . ASN A 1 165 ? -21.113 5.892 7.859 1.00 95.50 165 ASN A N 1
ATOM 1271 C CA . ASN A 1 165 ? -21.921 5.661 9.056 1.00 95.50 165 ASN A CA 1
ATOM 1272 C C . ASN A 1 165 ? -21.454 6.500 10.255 1.00 95.50 165 ASN A C 1
ATOM 1274 O O . ASN A 1 165 ? -22.281 6.916 11.065 1.00 95.50 165 ASN A O 1
ATOM 1278 N N . ALA A 1 166 ? -20.150 6.752 10.377 1.00 96.56 166 ALA A N 1
ATOM 1279 C CA . ALA A 1 166 ? -19.587 7.541 11.467 1.00 96.56 166 ALA A CA 1
ATOM 1280 C C . ALA A 1 166 ? -19.810 9.054 11.288 1.00 96.56 166 ALA A C 1
ATOM 1282 O O . ALA A 1 166 ? -20.044 9.751 12.276 1.00 96.56 166 ALA A O 1
ATOM 1283 N N . THR A 1 167 ? -19.738 9.567 10.055 1.00 96.81 167 THR A N 1
ATOM 1284 C CA . THR A 1 167 ? -19.807 11.013 9.770 1.00 96.81 167 THR A CA 1
ATOM 1285 C C . THR A 1 167 ? -21.162 11.477 9.242 1.00 96.81 167 THR A C 1
ATOM 1287 O O . THR A 1 167 ? -21.514 12.643 9.407 1.00 96.81 167 THR A O 1
ATOM 1290 N N . GLY A 1 168 ? -21.933 10.588 8.612 1.00 95.94 168 GLY A N 1
ATOM 1291 C CA . GLY A 1 168 ? -23.149 10.931 7.872 1.00 95.94 168 GLY A CA 1
ATOM 1292 C C . GLY A 1 168 ? -22.894 11.551 6.492 1.00 95.94 168 GLY A C 1
ATOM 1293 O O . GLY A 1 168 ? -23.842 11.985 5.840 1.00 95.94 168 GLY A O 1
ATOM 1294 N N . GLU A 1 169 ? -21.642 11.614 6.031 1.00 95.75 169 GLU A N 1
ATOM 1295 C CA . GLU A 1 169 ? -21.285 12.186 4.730 1.00 95.75 169 GLU A CA 1
ATOM 1296 C C . GLU A 1 169 ? -21.450 11.146 3.617 1.00 95.75 169 GLU A C 1
ATOM 1298 O O . GLU A 1 169 ? -20.678 10.198 3.528 1.00 95.75 169 GLU A O 1
ATOM 1303 N N . GLU A 1 170 ? -22.427 11.320 2.724 1.00 91.81 170 GLU A N 1
ATOM 1304 C CA . GLU A 1 170 ? -22.680 10.364 1.630 1.00 91.81 170 GLU A CA 1
ATOM 1305 C C . GLU A 1 170 ? -21.472 10.202 0.689 1.00 91.81 170 GLU A C 1
ATOM 1307 O O . GLU A 1 170 ? -21.206 9.107 0.195 1.00 91.81 170 GLU A O 1
ATOM 1312 N N . MET A 1 171 ? -20.699 11.275 0.512 1.00 92.50 171 MET A N 1
ATOM 1313 C CA . MET A 1 171 ? -19.548 11.345 -0.392 1.00 92.50 171 MET A CA 1
ATOM 1314 C C . MET A 1 171 ? -18.202 11.090 0.308 1.00 92.50 171 MET A C 1
ATOM 1316 O O . MET A 1 171 ? -17.169 11.465 -0.234 1.00 92.50 171 MET A O 1
ATOM 1320 N N . PHE A 1 172 ? -18.190 10.444 1.484 1.00 92.94 172 PHE A N 1
ATOM 1321 C CA . PHE A 1 172 ? -16.984 10.258 2.313 1.00 92.94 172 PHE A CA 1
ATOM 1322 C C . PHE A 1 172 ? -15.761 9.694 1.558 1.00 92.94 172 PHE A C 1
ATOM 1324 O O . PHE A 1 172 ? -14.630 10.064 1.850 1.00 92.94 172 PHE A O 1
ATOM 1331 N N . CYS A 1 173 ? -15.980 8.817 0.572 1.00 92.94 173 CYS A N 1
ATOM 1332 C CA . CYS A 1 173 ? -14.924 8.212 -0.250 1.00 92.94 173 CYS A CA 1
ATOM 1333 C C . CYS A 1 173 ? -14.970 8.610 -1.731 1.00 92.94 173 CYS A C 1
ATOM 1335 O O . CYS A 1 173 ? -14.368 7.937 -2.571 1.00 92.94 173 CYS A O 1
ATOM 1337 N N . ALA A 1 174 ? -15.721 9.650 -2.087 1.00 88.75 174 ALA A N 1
ATOM 1338 C CA . ALA A 1 174 ? -15.729 10.120 -3.461 1.00 88.75 174 ALA A CA 1
ATOM 1339 C C . ALA A 1 174 ? -14.361 10.722 -3.811 1.00 88.75 174 ALA A C 1
ATOM 1341 O O . ALA A 1 174 ? -13.816 11.529 -3.060 1.00 88.75 174 ALA A O 1
ATOM 1342 N N . VAL A 1 175 ? -13.818 10.321 -4.957 1.00 81.38 175 VAL A N 1
ATOM 1343 C CA . VAL A 1 175 ? -12.617 10.920 -5.546 1.00 81.38 175 VAL A CA 1
ATOM 1344 C C . VAL A 1 175 ? -13.085 11.809 -6.697 1.00 81.38 175 VAL A C 1
ATOM 1346 O O . VAL A 1 175 ? -13.860 11.341 -7.534 1.00 81.38 175 VAL A O 1
ATOM 1349 N N . GLU A 1 176 ? -12.678 13.082 -6.695 1.00 46.03 176 GLU A N 1
ATOM 1350 C CA . GLU A 1 176 ? -12.962 14.052 -7.771 1.00 46.03 176 GLU A CA 1
ATOM 1351 C C . GLU A 1 176 ? -12.090 13.834 -9.014 1.00 46.03 176 GLU A C 1
ATOM 1353 O O . GLU A 1 176 ? -10.887 13.512 -8.856 1.00 46.03 176 GLU A O 1
#

Foldseek 3Di:
DDDDDDDDDDDDDDDDPDDDDDDDDDDDDDDDDPPPPDPPPPDDDDPVRVVVVVVVVVVVVVVVVVVVVVVVVVLVVPPDDPLSVLVVLLVVLLVLVVVLLVLLVVCCVVVQVVVLSVDDDPDDPSSVDDDPSPPQDPVNSVVSVVVSVVSSVVSLVSVQVVVCVVPVDPCSPPDD